Protein AF-A4CPN5-F1 (afdb_monomer_lite)
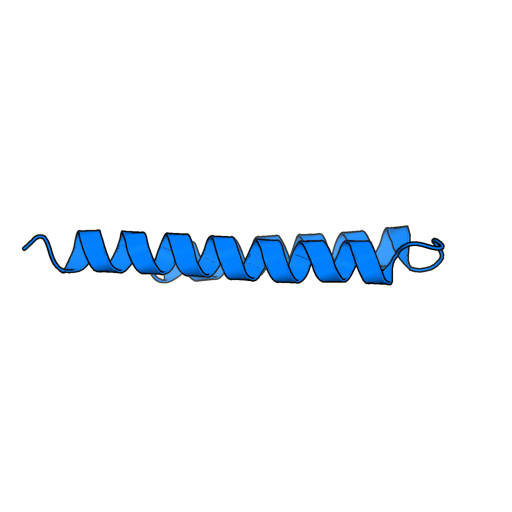
Radius of gyration: 14.47 Å; chains: 1; bounding box: 32×16×40 Å

Secondary structure (DSSP, 8-state):
-HHHHHHHHHHHHHHHHHHHHHHTTSTTHHHHHHHHHHHHHHHHHHHHHHHHHHHS--

pLDDT: mean 86.11, std 9.37, range [46.81, 95.06]

Organism: Robiginitalea biformata (strain ATCC BAA-864 / DSM 15991 / KCTC 12146 / HTCC2501) (NCBI:txid313596)

Structure (mmCIF, N/CA/C/O backbone):
data_AF-A4CPN5-F1
#
_entry.id   AF-A4CPN5-F1
#
loop_
_atom_site.group_PDB
_atom_site.id
_atom_site.type_symbol
_atom_site.label_atom_id
_atom_site.label_alt_id
_atom_site.label_comp_id
_atom_site.label_asym_id
_atom_site.label_entity_id
_atom_site.label_seq_id
_atom_site.pdbx_PDB_ins_code
_atom_site.Cartn_x
_atom_site.Cartn_y
_atom_site.Cartn_z
_atom_site.occupancy
_atom_site.B_iso_or_equiv
_atom_site.auth_seq_id
_atom_site.auth_comp_id
_atom_site.auth_asym_id
_atom_site.auth_atom_id
_atom_site.pdbx_PDB_model_num
ATOM 1 N N . MET A 1 1 ? -14.653 -4.703 13.383 1.00 64.38 1 MET A N 1
ATOM 2 C CA . MET A 1 1 ? -13.465 -3.930 12.947 1.00 64.38 1 MET A CA 1
ATOM 3 C C . MET A 1 1 ? -12.304 -4.816 12.488 1.00 64.38 1 MET A C 1
ATOM 5 O O . MET A 1 1 ? -11.798 -4.569 11.406 1.00 64.38 1 MET A O 1
ATOM 9 N N . LYS A 1 2 ? -11.917 -5.875 13.224 1.00 72.06 2 LYS A N 1
ATOM 10 C CA . LYS A 1 2 ? -10.795 -6.762 12.831 1.00 72.06 2 LYS A CA 1
ATOM 11 C C . LYS A 1 2 ? -10.945 -7.381 11.427 1.00 72.06 2 LYS A C 1
ATOM 13 O O . LYS A 1 2 ? -10.000 -7.351 10.654 1.00 72.06 2 LYS A O 1
ATOM 18 N N . LYS A 1 3 ? -12.151 -7.839 11.049 1.00 81.38 3 LYS A N 1
ATOM 19 C CA . LYS A 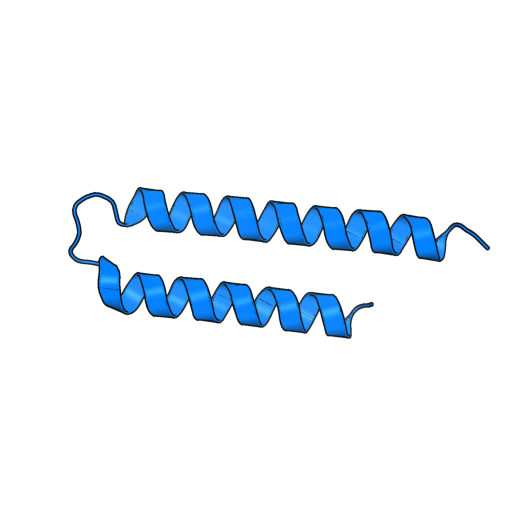1 3 ? -12.433 -8.343 9.686 1.00 81.38 3 LYS A CA 1
ATOM 20 C C . LYS A 1 3 ? -12.148 -7.308 8.583 1.00 81.38 3 LYS A C 1
ATOM 22 O O . LYS A 1 3 ? -11.551 -7.659 7.580 1.00 81.38 3 LYS A O 1
ATOM 27 N N . LEU A 1 4 ? -12.512 -6.037 8.788 1.00 82.75 4 LEU A N 1
ATOM 28 C CA . LEU A 1 4 ? -12.253 -4.955 7.823 1.00 82.75 4 LEU A CA 1
ATOM 29 C C . LEU A 1 4 ? -10.754 -4.663 7.667 1.00 82.75 4 LEU A C 1
ATOM 31 O O . LEU A 1 4 ? -10.294 -4.425 6.559 1.00 82.75 4 LEU A O 1
ATOM 35 N N . GLN A 1 5 ? -9.984 -4.730 8.757 1.00 84.00 5 GLN A N 1
ATOM 36 C CA . GLN A 1 5 ? -8.525 -4.569 8.709 1.00 84.00 5 GLN A CA 1
ATOM 37 C C . GLN A 1 5 ? -7.856 -5.703 7.924 1.00 84.00 5 GLN A C 1
ATOM 39 O O . GLN A 1 5 ? -6.958 -5.442 7.131 1.00 84.00 5 GLN A O 1
ATOM 44 N N . ILE A 1 6 ? -8.326 -6.942 8.106 1.00 87.69 6 ILE A N 1
ATOM 45 C CA . ILE A 1 6 ? -7.829 -8.111 7.367 1.00 87.69 6 ILE A CA 1
ATOM 46 C C . ILE A 1 6 ? -8.150 -7.985 5.872 1.00 87.69 6 ILE A C 1
ATOM 48 O O . ILE A 1 6 ? -7.269 -8.195 5.047 1.00 87.69 6 ILE A O 1
ATOM 52 N N . ILE A 1 7 ? -9.376 -7.586 5.516 1.00 89.94 7 ILE A N 1
ATOM 53 C CA . ILE A 1 7 ? -9.765 -7.367 4.111 1.00 89.94 7 ILE A CA 1
ATOM 54 C C . ILE A 1 7 ? -8.905 -6.265 3.477 1.00 89.94 7 ILE A C 1
ATOM 56 O O . ILE A 1 7 ? -8.402 -6.443 2.372 1.00 89.94 7 ILE A O 1
ATOM 60 N N . ASN A 1 8 ? -8.674 -5.157 4.189 1.00 89.12 8 ASN A N 1
ATOM 61 C CA . ASN A 1 8 ? -7.803 -4.081 3.713 1.00 89.12 8 ASN A CA 1
ATOM 62 C C . ASN A 1 8 ? -6.359 -4.564 3.497 1.00 89.12 8 ASN A C 1
ATOM 64 O O . ASN A 1 8 ? -5.755 -4.249 2.477 1.00 89.12 8 ASN A O 1
ATOM 68 N N . ALA A 1 9 ? -5.814 -5.353 4.426 1.00 88.31 9 ALA A N 1
ATOM 69 C CA . ALA A 1 9 ? -4.474 -5.918 4.289 1.00 88.31 9 ALA A CA 1
ATOM 70 C C . ALA A 1 9 ? -4.367 -6.869 3.083 1.00 88.31 9 ALA A C 1
ATOM 72 O O . ALA A 1 9 ? -3.390 -6.804 2.343 1.00 88.31 9 ALA A O 1
ATOM 73 N N . LEU A 1 10 ? -5.386 -7.702 2.848 1.00 93.56 10 LEU A N 1
ATOM 74 C CA . LEU A 1 10 ? -5.437 -8.599 1.690 1.00 93.56 10 LEU A CA 1
ATOM 75 C C . LEU A 1 10 ? -5.516 -7.836 0.362 1.00 93.56 10 LEU A C 1
ATOM 77 O O . LEU A 1 10 ? -4.839 -8.216 -0.590 1.00 93.56 10 LEU A O 1
ATOM 81 N N . LEU A 1 11 ? -6.288 -6.746 0.298 1.00 93.50 11 LEU A N 1
ATOM 82 C CA . LEU A 1 11 ? -6.361 -5.889 -0.891 1.00 93.50 11 LEU A CA 1
ATOM 83 C C . LEU A 1 11 ? -5.007 -5.253 -1.218 1.00 93.50 11 LEU A C 1
ATOM 85 O O . LEU A 1 11 ? -4.576 -5.286 -2.369 1.00 93.50 11 LEU A O 1
ATOM 89 N N . TRP A 1 12 ? -4.309 -4.727 -0.209 1.00 93.88 12 TRP A N 1
ATOM 90 C CA . TRP A 1 12 ? -2.967 -4.173 -0.397 1.00 93.88 12 TRP A CA 1
ATOM 91 C C . TRP A 1 12 ? -1.949 -5.242 -0.800 1.00 93.88 12 TRP A C 1
ATOM 93 O O . TRP A 1 12 ? -1.157 -5.005 -1.707 1.00 93.88 12 TRP A O 1
ATOM 103 N N . ALA A 1 13 ? -2.003 -6.433 -0.198 1.00 92.06 13 ALA A N 1
ATOM 104 C CA . ALA A 1 13 ? -1.140 -7.548 -0.582 1.00 92.06 13 ALA A CA 1
ATOM 105 C C . ALA A 1 13 ? -1.363 -7.971 -2.045 1.00 92.06 13 ALA A C 1
ATOM 107 O O . ALA A 1 13 ? -0.398 -8.164 -2.782 1.00 92.06 13 ALA A O 1
ATOM 108 N N . ALA A 1 14 ? -2.621 -8.053 -2.488 1.00 95.06 14 ALA A N 1
ATOM 109 C CA . ALA A 1 14 ? -2.953 -8.346 -3.879 1.00 95.06 14 ALA A CA 1
ATOM 110 C C . ALA A 1 14 ? -2.479 -7.234 -4.833 1.00 95.06 14 ALA A C 1
ATOM 112 O O . ALA A 1 14 ? -1.888 -7.534 -5.867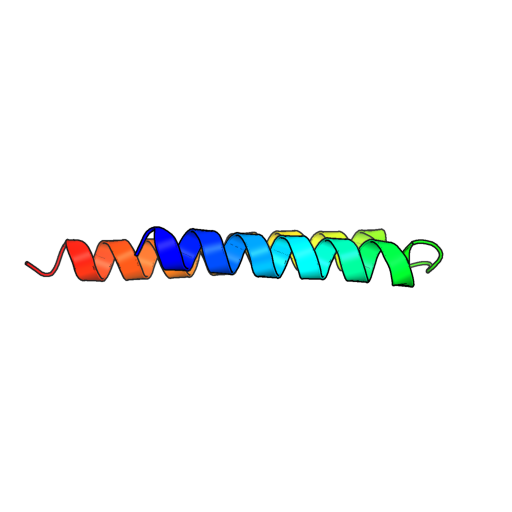 1.00 95.06 14 ALA A O 1
ATOM 113 N N . SER A 1 15 ? -2.675 -5.960 -4.473 1.00 93.19 15 SER A N 1
ATOM 114 C CA . SER A 1 15 ? -2.205 -4.808 -5.260 1.00 93.19 15 SER A CA 1
ATOM 115 C C . SER A 1 15 ? -0.686 -4.808 -5.439 1.00 93.19 15 SER A C 1
ATOM 117 O O . SER A 1 15 ? -0.185 -4.621 -6.552 1.00 93.19 15 SER A O 1
ATOM 119 N N . ILE A 1 16 ? 0.047 -5.078 -4.355 1.00 92.62 16 ILE A N 1
ATOM 120 C CA . ILE A 1 16 ? 1.505 -5.199 -4.376 1.00 92.62 16 ILE A CA 1
ATOM 121 C C . ILE A 1 16 ? 1.908 -6.352 -5.291 1.00 92.62 16 ILE A C 1
ATOM 123 O O . ILE A 1 16 ? 2.723 -6.141 -6.177 1.00 92.62 16 ILE A O 1
ATOM 127 N N . LEU A 1 17 ? 1.291 -7.529 -5.152 1.00 92.81 17 LEU A N 1
ATOM 128 C CA . LEU A 1 17 ? 1.601 -8.697 -5.981 1.00 92.81 17 LEU A CA 1
ATOM 129 C C . LEU A 1 17 ? 1.375 -8.431 -7.477 1.00 92.81 17 LEU A C 1
ATOM 131 O O . LEU A 1 17 ? 2.227 -8.76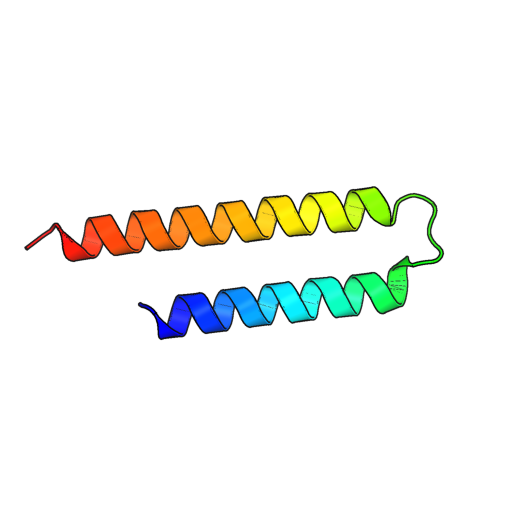0 -8.301 1.00 92.81 17 LEU A O 1
ATOM 135 N N . VAL A 1 18 ? 0.247 -7.810 -7.830 1.00 93.19 18 VAL A N 1
ATOM 136 C CA . VAL A 1 18 ? -0.075 -7.432 -9.214 1.00 93.19 18 VAL A CA 1
ATOM 137 C C . VAL A 1 18 ? 0.958 -6.441 -9.737 1.00 93.19 18 VAL A C 1
ATOM 139 O O . VAL A 1 18 ? 1.518 -6.631 -10.813 1.00 93.19 18 VAL A O 1
ATOM 142 N N . THR A 1 19 ? 1.273 -5.414 -8.955 1.00 90.31 19 THR A N 1
ATOM 143 C CA . THR A 1 19 ? 2.263 -4.416 -9.362 1.00 90.31 19 THR A CA 1
ATOM 144 C C . THR A 1 19 ? 3.649 -5.032 -9.520 1.00 90.31 19 THR A C 1
ATOM 146 O O . THR A 1 19 ? 4.332 -4.759 -10.501 1.00 90.31 19 THR A O 1
ATOM 149 N N . SER A 1 20 ? 4.036 -5.920 -8.606 1.00 89.06 20 SER A N 1
ATOM 150 C CA . SER A 1 20 ? 5.246 -6.732 -8.693 1.00 89.06 20 SER A CA 1
ATOM 151 C C . SER A 1 20 ? 5.313 -7.552 -9.962 1.00 89.06 20 SER A C 1
ATOM 153 O O . SER A 1 20 ? 6.355 -7.596 -10.607 1.00 89.06 20 SER A O 1
ATOM 155 N N . TYR A 1 21 ? 4.206 -8.166 -10.357 1.00 91.00 21 TYR A N 1
ATOM 156 C CA . TYR A 1 21 ? 4.171 -8.963 -11.569 1.00 91.00 21 TYR A CA 1
ATOM 157 C C . TYR A 1 21 ? 4.346 -8.111 -12.835 1.00 91.00 21 TYR A C 1
ATOM 159 O O . TYR A 1 21 ? 5.141 -8.467 -13.702 1.00 91.00 21 TYR A O 1
ATOM 167 N N . PHE A 1 22 ? 3.646 -6.977 -12.932 1.00 88.06 22 PHE A N 1
ATOM 168 C CA . PHE A 1 22 ? 3.632 -6.158 -14.151 1.00 88.06 22 PHE A CA 1
ATOM 169 C C . PHE A 1 22 ? 4.802 -5.177 -14.278 1.00 88.06 22 PHE A C 1
ATOM 171 O O . PHE A 1 22 ? 5.216 -4.874 -15.392 1.00 88.06 22 PHE A O 1
ATOM 178 N N . PHE A 1 23 ? 5.332 -4.664 -13.166 1.00 87.00 23 PHE A N 1
ATOM 179 C CA . PHE A 1 23 ? 6.292 -3.556 -13.183 1.00 87.00 23 PHE A CA 1
ATOM 180 C C . PHE A 1 23 ? 7.714 -3.954 -12.781 1.00 87.00 23 PHE A C 1
ATOM 182 O O . PHE A 1 23 ? 8.578 -3.084 -12.793 1.00 87.00 23 PHE A O 1
ATOM 189 N N . ARG A 1 24 ? 7.996 -5.233 -12.482 1.00 82.25 24 ARG A N 1
ATOM 190 C CA . ARG A 1 24 ? 9.327 -5.709 -12.033 1.00 82.25 24 ARG A CA 1
ATOM 191 C C . ARG A 1 24 ? 10.509 -5.318 -12.928 1.00 82.25 24 ARG A C 1
ATOM 193 O O . ARG A 1 24 ? 11.625 -5.228 -12.437 1.00 82.25 24 ARG A O 1
ATOM 200 N N . GLU A 1 25 ? 10.277 -5.118 -14.222 1.00 85.75 25 GLU A N 1
ATOM 201 C CA . GLU A 1 25 ? 11.313 -4.790 -15.215 1.00 85.75 25 GLU A CA 1
ATOM 202 C C . GLU A 1 25 ? 11.398 -3.276 -15.505 1.00 85.75 25 GLU A C 1
ATOM 204 O O . GLU A 1 25 ? 12.261 -2.829 -16.256 1.00 85.75 25 GLU A O 1
ATOM 209 N N . GLY A 1 26 ? 10.516 -2.465 -14.906 1.00 82.56 26 GLY A N 1
ATOM 210 C CA . GLY A 1 26 ? 10.476 -1.017 -15.099 1.00 82.56 26 GLY A CA 1
ATOM 211 C C . GLY A 1 26 ? 11.464 -0.265 -14.205 1.00 82.56 26 GLY A C 1
ATOM 212 O O . GLY A 1 26 ? 11.595 -0.553 -13.016 1.00 82.56 26 GLY A O 1
ATOM 213 N N . THR A 1 27 ? 12.084 0.791 -14.740 1.00 78.56 27 THR A N 1
ATOM 214 C CA . THR A 1 27 ? 13.109 1.631 -14.078 1.00 78.56 27 THR A CA 1
ATOM 215 C C . THR A 1 27 ? 12.616 2.472 -12.885 1.00 78.56 27 THR A C 1
ATOM 217 O O . THR A 1 27 ? 13.328 3.345 -12.402 1.00 78.56 27 THR A O 1
ATOM 220 N N . GLY A 1 28 ? 11.420 2.203 -12.361 1.00 82.50 28 GLY A N 1
ATOM 221 C CA . GLY A 1 28 ? 10.852 2.867 -11.182 1.00 82.50 28 GLY A CA 1
ATOM 222 C C . GLY A 1 28 ? 10.151 1.918 -10.210 1.00 82.50 28 GLY A C 1
ATOM 223 O O . GLY A 1 28 ? 9.458 2.370 -9.301 1.00 82.50 28 GLY A O 1
ATOM 224 N N . TYR A 1 29 ? 10.299 0.608 -10.404 1.00 84.50 29 TYR A N 1
ATOM 225 C CA . TYR A 1 29 ? 9.569 -0.418 -9.664 1.00 84.50 29 TYR A CA 1
ATOM 226 C C . TYR A 1 29 ? 9.717 -0.314 -8.138 1.00 84.50 29 TYR A C 1
ATOM 228 O O . TYR A 1 29 ? 8.726 -0.376 -7.409 1.00 84.50 29 TYR A O 1
ATOM 236 N N . GLU A 1 30 ? 10.940 -0.090 -7.658 1.00 86.12 30 GLU A N 1
ATOM 237 C CA . GLU A 1 30 ? 11.242 0.030 -6.228 1.00 86.12 30 GLU A CA 1
ATOM 238 C C . GLU A 1 30 ? 10.516 1.219 -5.586 1.00 86.12 30 GLU A C 1
ATOM 240 O O . GLU A 1 30 ? 9.976 1.103 -4.484 1.00 86.12 30 GLU A O 1
ATOM 245 N N . TYR A 1 31 ? 10.419 2.342 -6.304 1.00 89.94 31 TYR A N 1
ATOM 246 C CA . TYR A 1 31 ? 9.684 3.517 -5.841 1.00 89.94 31 TYR A CA 1
ATOM 247 C C . TYR A 1 31 ? 8.179 3.257 -5.797 1.00 89.94 31 TYR A C 1
ATOM 249 O O . TYR A 1 31 ? 7.518 3.636 -4.830 1.00 89.94 31 TYR A O 1
ATOM 257 N N . VAL A 1 32 ? 7.631 2.571 -6.804 1.00 88.56 32 VAL A N 1
ATOM 258 C CA . VAL A 1 32 ? 6.202 2.223 -6.843 1.00 88.56 32 VAL A CA 1
ATOM 259 C C . VAL A 1 32 ? 5.838 1.285 -5.691 1.00 88.56 32 VAL A C 1
ATOM 261 O O . VAL A 1 32 ? 4.820 1.493 -5.025 1.00 88.56 32 VAL A O 1
ATOM 264 N N . LEU A 1 33 ? 6.676 0.287 -5.406 1.00 89.75 33 LEU A N 1
ATOM 265 C CA . LEU A 1 33 ? 6.497 -0.574 -4.239 1.00 89.75 33 LEU A CA 1
ATOM 266 C C . LEU A 1 33 ? 6.60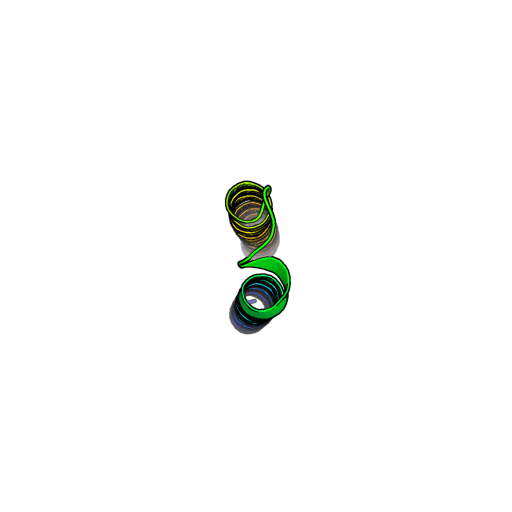6 0.201 -2.927 1.00 89.75 33 LEU A C 1
ATOM 268 O O . LEU A 1 33 ? 5.750 0.044 -2.056 1.00 89.75 33 LEU A O 1
ATOM 272 N N . GLY A 1 34 ? 7.621 1.056 -2.794 1.00 90.38 34 GLY A N 1
ATOM 273 C CA . GLY A 1 34 ? 7.814 1.885 -1.607 1.00 90.38 34 GLY A CA 1
ATOM 274 C C . GLY A 1 34 ? 6.592 2.756 -1.312 1.00 90.38 34 GLY A C 1
ATOM 275 O O . GLY A 1 34 ? 6.087 2.759 -0.187 1.00 90.38 34 GLY A O 1
ATOM 276 N N . VAL A 1 35 ? 6.049 3.425 -2.334 1.00 93.19 35 VAL A N 1
ATOM 277 C CA . VAL A 1 35 ? 4.827 4.236 -2.212 1.00 93.19 35 VAL A CA 1
ATOM 278 C C . VAL A 1 35 ? 3.629 3.380 -1.798 1.00 93.19 35 VAL A C 1
ATOM 280 O O . VAL A 1 35 ? 2.875 3.789 -0.912 1.00 93.19 35 VAL A O 1
ATOM 283 N N . GLN A 1 36 ? 3.461 2.183 -2.367 1.00 92.25 36 GLN A N 1
ATOM 284 C CA . GLN A 1 36 ? 2.369 1.285 -1.973 1.00 92.25 36 GLN A CA 1
ATOM 285 C C . GLN A 1 36 ? 2.474 0.825 -0.520 1.00 92.25 36 GLN A C 1
ATOM 287 O O . GLN A 1 36 ? 1.470 0.820 0.189 1.00 92.25 36 GLN A O 1
ATOM 292 N N . VAL A 1 37 ? 3.673 0.486 -0.044 1.00 91.50 37 VAL A N 1
ATOM 293 C CA . VAL A 1 37 ? 3.884 0.076 1.353 1.00 91.50 37 VAL A CA 1
ATOM 294 C C . VAL A 1 37 ? 3.581 1.229 2.313 1.00 91.50 37 VAL A C 1
ATOM 296 O O . VAL A 1 37 ? 2.891 1.033 3.321 1.00 91.50 37 VAL A O 1
ATOM 299 N N . ILE A 1 38 ? 4.034 2.445 1.993 1.00 94.75 38 ILE A N 1
ATOM 300 C CA . ILE A 1 38 ? 3.744 3.643 2.793 1.00 94.75 38 ILE A CA 1
ATOM 301 C C . ILE A 1 38 ? 2.232 3.898 2.835 1.00 94.75 38 ILE A C 1
ATOM 303 O O . ILE A 1 38 ? 1.668 4.065 3.919 1.00 94.75 38 ILE A O 1
ATOM 307 N N . ALA A 1 39 ? 1.559 3.864 1.682 1.00 93.50 39 ALA A N 1
ATOM 308 C CA . ALA A 1 39 ? 0.118 4.078 1.581 1.00 93.50 39 ALA A CA 1
ATOM 309 C C . ALA A 1 39 ? -0.690 3.014 2.347 1.00 93.50 39 ALA A C 1
ATOM 311 O O . ALA A 1 39 ? -1.609 3.362 3.096 1.00 93.50 39 ALA A O 1
ATOM 312 N N . ALA A 1 40 ? -0.312 1.737 2.234 1.00 93.06 40 ALA A N 1
ATOM 313 C CA . ALA A 1 40 ? -0.928 0.636 2.971 1.00 93.06 40 ALA A CA 1
ATOM 314 C C . ALA A 1 40 ? -0.824 0.836 4.489 1.00 93.06 40 ALA A C 1
ATOM 316 O O . ALA A 1 40 ? -1.807 0.671 5.220 1.00 93.06 40 ALA A O 1
ATOM 317 N N . THR A 1 41 ? 0.357 1.242 4.958 1.00 91.38 41 THR A N 1
ATOM 318 C CA . THR A 1 41 ? 0.635 1.469 6.382 1.00 91.38 41 THR A CA 1
ATOM 319 C C . THR A 1 41 ? -0.153 2.665 6.918 1.00 91.38 41 THR A C 1
ATOM 321 O O . THR A 1 41 ? -0.777 2.573 7.979 1.00 91.38 41 THR A O 1
ATOM 324 N N . LEU A 1 42 ? -0.204 3.763 6.158 1.00 94.69 42 LEU A N 1
ATOM 325 C CA . LEU A 1 42 ? -1.005 4.947 6.479 1.00 94.69 42 LEU A CA 1
ATOM 326 C C . LEU A 1 42 ? -2.495 4.614 6.575 1.00 94.69 42 LEU A C 1
ATOM 328 O O . LEU A 1 42 ? -3.132 4.943 7.578 1.00 94.69 42 LEU A O 1
ATOM 332 N N . MET A 1 43 ? -3.048 3.913 5.580 1.00 91.44 43 MET A N 1
ATOM 333 C CA . MET A 1 43 ? -4.452 3.496 5.609 1.00 91.44 43 MET A CA 1
ATOM 334 C C . MET A 1 43 ? -4.754 2.604 6.813 1.00 91.44 43 MET A C 1
ATOM 336 O O . MET A 1 43 ? -5.764 2.804 7.492 1.00 91.44 43 MET A O 1
ATOM 340 N N . LEU A 1 44 ? -3.873 1.650 7.123 1.00 90.12 44 LEU A N 1
ATOM 341 C CA . LEU A 1 44 ? -4.052 0.782 8.282 1.00 90.12 44 LEU A CA 1
ATOM 342 C C . LEU A 1 44 ? -4.049 1.587 9.591 1.00 90.12 44 LEU A C 1
ATOM 344 O O . LEU A 1 44 ? -4.920 1.372 10.438 1.00 90.12 44 LEU A O 1
ATOM 348 N N . GLY A 1 45 ? -3.133 2.548 9.731 1.00 89.44 45 GLY A N 1
ATOM 349 C CA . GLY A 1 45 ? -3.070 3.457 10.877 1.00 89.44 45 GLY A CA 1
ATOM 350 C C . GLY A 1 45 ? -4.337 4.304 11.035 1.00 89.44 45 GLY A C 1
ATOM 351 O O . GLY A 1 45 ? -4.881 4.405 12.138 1.00 89.44 45 GLY A O 1
ATOM 352 N N . LEU A 1 46 ? -4.874 4.845 9.937 1.00 90.56 46 LEU A N 1
ATOM 353 C CA . LEU A 1 46 ? -6.125 5.612 9.942 1.00 90.56 46 LEU A CA 1
ATOM 354 C C . LEU A 1 46 ? -7.324 4.753 10.360 1.00 90.56 46 LEU A C 1
ATOM 356 O O . LEU A 1 46 ? -8.094 5.155 11.238 1.00 90.56 46 LEU A O 1
ATOM 360 N N . ILE A 1 47 ? -7.450 3.543 9.805 1.00 88.44 47 ILE A N 1
ATOM 361 C CA . ILE A 1 47 ? -8.516 2.595 10.163 1.00 88.44 47 ILE A CA 1
ATOM 362 C C . ILE A 1 47 ? -8.413 2.208 11.644 1.00 88.44 47 ILE A C 1
ATOM 364 O O . ILE A 1 47 ? -9.429 2.129 12.341 1.00 88.44 47 ILE A O 1
ATOM 368 N N . GLN A 1 48 ? -7.201 1.975 12.153 1.00 87.31 48 GLN A N 1
ATOM 369 C CA . GLN A 1 48 ? -6.977 1.679 13.569 1.00 87.31 48 GLN A CA 1
ATOM 370 C C . GLN A 1 48 ? -7.348 2.862 14.468 1.00 87.31 48 GLN A C 1
ATOM 372 O O . GLN A 1 48 ? -8.042 2.661 15.467 1.00 87.31 48 GLN A O 1
ATOM 377 N N . ASN A 1 49 ? -6.949 4.083 14.109 1.00 89.25 49 ASN A N 1
ATOM 378 C CA . ASN A 1 49 ? -7.278 5.289 14.867 1.00 89.25 49 ASN A CA 1
ATOM 379 C C . ASN A 1 49 ? -8.798 5.521 14.915 1.00 89.25 49 ASN A C 1
ATOM 381 O O . ASN A 1 49 ? -9.377 5.698 15.988 1.00 89.25 49 ASN A O 1
ATOM 385 N N . GLN A 1 50 ? -9.477 5.416 13.770 1.00 87.00 50 GLN A N 1
ATOM 386 C CA . GLN A 1 50 ? -10.935 5.522 13.698 1.00 87.00 50 GLN A CA 1
ATOM 387 C C . GLN A 1 50 ? -11.627 4.402 14.490 1.00 87.00 50 GLN A C 1
ATOM 389 O O . GLN A 1 50 ? -12.616 4.648 15.186 1.00 87.00 50 GLN A O 1
ATOM 394 N N . SER A 1 51 ? -11.097 3.178 14.429 1.00 84.44 51 SER A N 1
ATOM 395 C CA . SER A 1 51 ? -11.607 2.051 15.210 1.00 84.44 51 SER A CA 1
ATOM 396 C C . SER A 1 51 ? -11.457 2.277 16.714 1.00 84.44 51 SER A C 1
ATOM 398 O O . SER A 1 51 ? -12.362 1.903 17.455 1.00 84.44 51 SER A O 1
ATOM 400 N N . ARG A 1 52 ? -10.349 2.875 17.174 1.00 83.56 52 ARG A N 1
ATOM 401 C CA . ARG A 1 52 ? -10.141 3.226 18.590 1.00 83.56 52 ARG A CA 1
ATOM 402 C C . ARG A 1 52 ? -11.086 4.339 19.032 1.00 83.56 52 ARG A C 1
ATOM 404 O O . ARG A 1 52 ? -11.739 4.183 20.057 1.00 83.56 52 ARG A O 1
ATOM 411 N N . LYS A 1 53 ? -11.242 5.401 18.232 1.00 83.62 53 LYS A N 1
ATOM 412 C CA . LYS A 1 53 ? -12.196 6.488 18.520 1.00 83.62 53 LYS A CA 1
ATOM 413 C C . LYS A 1 53 ? -13.630 5.979 18.672 1.00 83.62 53 LYS A C 1
ATOM 415 O O . LYS A 1 53 ? -14.306 6.377 19.611 1.00 83.62 53 LYS A O 1
ATOM 420 N N . ARG A 1 54 ? -14.072 5.063 17.801 1.00 78.44 54 ARG A N 1
ATOM 421 C CA . ARG A 1 54 ? -15.397 4.417 17.897 1.00 78.44 54 ARG A CA 1
ATOM 422 C C . ARG A 1 54 ? -15.531 3.447 19.077 1.00 78.44 54 ARG A C 1
ATOM 424 O O . ARG A 1 54 ? -16.642 3.198 19.518 1.00 78.44 54 ARG A O 1
ATOM 431 N N . ALA A 1 55 ? -14.429 2.871 19.558 1.00 73.62 55 ALA A N 1
ATOM 432 C CA . ALA A 1 55 ? -14.442 1.968 20.709 1.00 73.62 55 ALA A CA 1
ATOM 433 C C . ALA A 1 55 ? -14.440 2.717 22.055 1.00 73.62 55 ALA A C 1
ATOM 435 O O . ALA A 1 55 ? -15.018 2.213 23.010 1.00 73.62 55 ALA A O 1
ATOM 436 N N . GLY A 1 56 ? -13.816 3.900 22.122 1.00 65.25 56 GLY A N 1
ATOM 437 C CA . GLY A 1 56 ? -13.758 4.758 23.315 1.00 65.25 56 GLY A CA 1
ATOM 438 C C . GLY A 1 56 ? -14.871 5.808 23.430 1.00 65.25 56 GLY A C 1
ATOM 439 O O . GLY A 1 56 ? -14.849 6.597 24.359 1.00 65.25 56 GLY A O 1
ATOM 440 N N . THR A 1 57 ? -15.829 5.846 22.498 1.00 54.94 57 THR A N 1
ATOM 441 C CA . THR A 1 57 ? -17.056 6.673 22.577 1.00 54.94 57 TH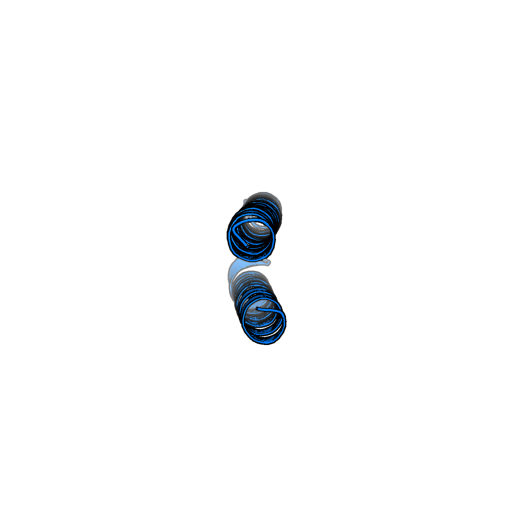R A CA 1
ATOM 442 C C . THR A 1 57 ? -18.224 5.900 23.209 1.00 54.94 57 THR A C 1
ATOM 444 O O . THR A 1 57 ? -19.369 6.009 22.775 1.00 54.94 57 THR A O 1
ATOM 447 N N . ARG A 1 58 ? -17.920 5.093 24.229 1.00 46.81 58 ARG A N 1
ATOM 448 C CA . ARG A 1 58 ? -18.895 4.522 25.163 1.00 46.81 58 ARG A CA 1
ATOM 449 C C . ARG A 1 58 ? -18.692 5.137 26.532 1.00 46.81 58 ARG A C 1
ATOM 451 O O . ARG A 1 58 ? -17.510 5.240 26.922 1.00 46.81 58 ARG A O 1
#

Sequence (58 aa):
MKKLQIINALLWAASILVTSYFFREGTGYEYVLGVQVIAATLMLGLIQNQSRKRAGTR

Foldseek 3Di:
DVVVLVVLVVVLVVVLVVLCVPCVPPPCSVVVNVVSVVVSVVVSVVVVVVVVVVVPPD